Protein AF-A0A8H8DG03-F1 (afdb_monomer)

Mean predicted aligned error: 20.1 Å

Radius of gyration: 34.11 Å; Cα contacts (8 Å, |Δi|>4): 113; chains: 1; bounding box: 78×82×92 Å

Secondary structure (DSSP, 8-state):
------------PPP---PPPP----------PPPPPP----------------------------------GGG--PPPEEEEEETTEEEEEEEETTEEEEEETTT--B-HHHHHHHTT--HHHHHHHIIIIITTSS--EE-SSSTTT-EE-

InterPro domains:
  IPR003163 Transcription regulator HTH, APSES-type DNA-binding domain [PS51299] (81-153)
  IPR018004 KilA/APSES-type HTH, DNA-binding [PF04383] (100-153)
  IPR018004 KilA/APSES-type HTH, DNA-binding [SM01252] (98-153)
  IPR036887 HTH APSES-type DNA-binding domain superfamily [G3DSA:3.10.260.10] (73-153)
  IPR036887 HTH APSES-type DNA-binding domain superfamily [SSF54616] (81-153)
  IPR051642 Regulatory protein SWI6-like [PTHR43828] (50-153)

Foldseek 3Di:
DDDDDDDDDDDDDDDDDDDDDDDDDDDDDDDDDDDDDDDDDDDDDDDDDDDDDDDDDDDDDDDDPPPPPPDPCVVVPPFDWDWDAFPNWIWIWTADPNFIWIATPPPRDTFVLSVCVNVVNDPVRSVVCCVPPPVVDDWDAADDGDPSPGHID

Sequence (153 aa):
MPPTGKQRRVSLDPLPEGPVPLAEFPGATAEHAQSPSLAQSPSLAPSPSLAHGTHSASPAPLDVAAASPVLPADLLDVPDIYSATYSGVVVYEMITRGVAVMRRRADGYLNATQILKDAGVEKGKRTKILEKEIHVGRHEKIQGGYGKYQGTW

Structure (mmCIF, N/CA/C/O backbone):
data_AF-A0A8H8DG03-F1
#
_entry.id   AF-A0A8H8DG03-F1
#
loop_
_atom_site.group_PDB
_atom_site.id
_atom_site.type_symbol
_atom_site.label_atom_id
_atom_site.label_alt_id
_atom_site.label_comp_id
_atom_site.label_asym_id
_atom_site.label_entity_id
_atom_site.label_seq_id
_atom_site.pdbx_PDB_ins_code
_atom_site.Cartn_x
_atom_site.Cartn_y
_atom_site.Cartn_z
_atom_site.occupancy
_atom_site.B_iso_or_equiv
_atom_site.auth_seq_id
_atom_site.auth_comp_id
_atom_site.auth_asym_id
_atom_site.auth_atom_id
_atom_site.pdbx_PDB_model_num
ATOM 1 N N . MET A 1 1 ? 38.545 40.495 45.902 1.00 37.22 1 MET A N 1
ATOM 2 C CA . MET A 1 1 ? 38.648 39.031 45.709 1.00 37.22 1 MET A CA 1
ATO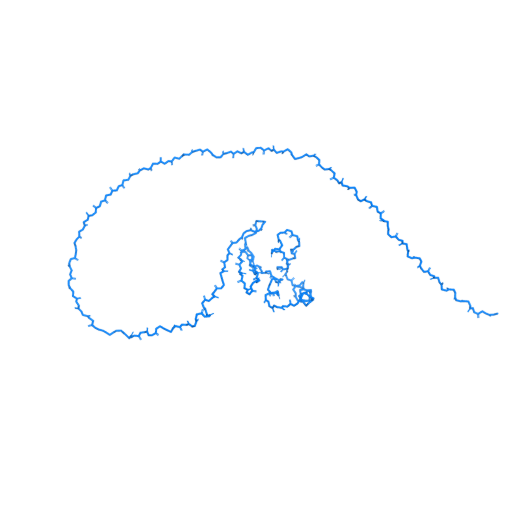M 3 C C . MET A 1 1 ? 37.317 38.516 45.144 1.00 37.22 1 MET A C 1
ATOM 5 O O . MET A 1 1 ? 36.311 39.130 45.477 1.00 37.22 1 MET A O 1
ATOM 9 N N . PRO A 1 2 ? 37.325 37.529 44.223 1.00 54.03 2 PRO A N 1
ATOM 10 C CA . PRO A 1 2 ? 36.400 37.395 43.069 1.00 54.03 2 PRO A CA 1
ATOM 11 C C . PRO A 1 2 ? 35.490 36.131 43.169 1.00 54.03 2 PRO A C 1
ATOM 13 O O . PRO A 1 2 ? 35.468 35.562 44.259 1.00 54.03 2 PRO A O 1
ATOM 16 N N . PRO A 1 3 ? 34.812 35.605 42.106 1.00 58.84 3 PRO A N 1
ATOM 17 C CA . PRO A 1 3 ? 34.518 36.113 40.740 1.00 58.84 3 PRO A CA 1
ATOM 18 C C . PRO A 1 3 ? 32.995 36.142 40.404 1.00 58.84 3 PRO A C 1
ATOM 20 O O . PRO A 1 3 ? 32.206 35.381 40.944 1.00 58.84 3 PRO A O 1
ATOM 23 N N . THR A 1 4 ? 32.445 37.087 39.631 1.00 57.91 4 THR A N 1
ATOM 24 C CA . THR A 1 4 ? 32.444 37.235 38.152 1.00 57.91 4 THR A CA 1
ATOM 25 C C . THR A 1 4 ? 31.995 35.995 37.356 1.00 57.91 4 THR A C 1
ATOM 27 O O . THR A 1 4 ? 32.808 35.155 36.994 1.00 57.91 4 THR A O 1
ATOM 30 N N . GLY A 1 5 ? 30.710 35.945 36.981 1.00 49.88 5 GLY A N 1
ATOM 31 C CA . GLY A 1 5 ? 30.162 35.017 35.984 1.00 49.88 5 GLY A CA 1
ATOM 32 C C . GLY A 1 5 ? 29.298 35.761 34.964 1.00 49.88 5 GLY A C 1
ATOM 33 O O . GLY A 1 5 ? 28.113 35.983 35.187 1.00 49.88 5 GLY A O 1
ATOM 34 N N . LYS A 1 6 ? 29.904 36.189 33.851 1.00 50.12 6 LYS A N 1
ATOM 35 C CA . LYS A 1 6 ? 29.205 36.765 32.691 1.00 50.12 6 LYS A CA 1
ATOM 36 C C . LYS A 1 6 ? 28.546 35.629 31.900 1.00 50.12 6 LYS A C 1
ATOM 38 O O . LYS A 1 6 ? 29.259 34.831 31.296 1.00 50.12 6 LYS A O 1
ATOM 43 N N . GLN A 1 7 ? 27.214 35.570 31.853 1.00 50.19 7 GLN A N 1
ATOM 44 C CA . GLN A 1 7 ? 26.516 34.727 30.877 1.00 50.19 7 GLN A CA 1
ATOM 45 C C . GLN A 1 7 ? 26.616 35.377 29.491 1.00 50.19 7 GLN A C 1
ATOM 47 O O . GLN A 1 7 ? 26.123 36.482 29.264 1.00 50.19 7 GLN A O 1
ATOM 52 N N . ARG A 1 8 ? 27.300 34.698 28.566 1.00 51.88 8 ARG A N 1
ATOM 53 C CA . ARG A 1 8 ? 27.313 35.037 27.141 1.00 51.88 8 ARG A CA 1
ATOM 54 C C . ARG A 1 8 ? 26.002 34.556 26.519 1.00 51.88 8 ARG A C 1
ATOM 56 O O . ARG A 1 8 ? 25.761 33.356 26.436 1.00 51.88 8 ARG A O 1
ATOM 63 N N . ARG A 1 9 ? 25.173 35.499 26.075 1.00 55.00 9 ARG A N 1
ATOM 64 C CA . ARG A 1 9 ? 24.034 35.247 25.186 1.00 55.00 9 ARG A CA 1
ATOM 65 C C . ARG A 1 9 ? 24.595 34.780 23.840 1.00 55.00 9 ARG A C 1
ATOM 67 O O . ARG A 1 9 ? 25.334 35.523 23.200 1.00 55.00 9 ARG A O 1
ATOM 74 N N . VAL A 1 10 ? 24.301 33.543 23.454 1.00 52.34 10 VAL A N 1
ATOM 75 C CA . VAL A 1 10 ? 24.615 33.022 22.119 1.00 52.34 10 VAL A CA 1
ATOM 76 C C . VAL A 1 10 ? 23.668 33.721 21.143 1.00 52.34 10 VAL A C 1
ATOM 78 O O . VAL A 1 10 ? 22.452 33.560 21.247 1.00 52.34 10 VAL A O 1
ATOM 81 N N . SER A 1 11 ? 24.214 34.567 20.267 1.00 52.34 11 SER A N 1
ATOM 82 C CA . SER A 1 11 ? 23.486 35.108 19.116 1.00 52.34 11 SER A CA 1
ATOM 83 C C . SER A 1 11 ? 23.074 33.946 18.220 1.00 52.34 11 SER A C 1
ATOM 85 O O . SER A 1 11 ? 23.925 33.176 17.786 1.00 52.34 11 SER A O 1
ATOM 87 N N . LEU A 1 12 ? 21.774 33.816 17.970 1.00 57.66 12 LEU A N 1
ATOM 88 C CA . LEU A 1 12 ? 21.258 33.066 16.834 1.00 57.66 12 LEU A CA 1
ATOM 89 C C . LEU A 1 12 ? 21.449 33.940 15.594 1.00 57.66 12 LEU A C 1
ATOM 91 O O . LEU A 1 12 ? 20.798 34.978 15.474 1.00 57.66 12 LEU A O 1
ATOM 95 N N . ASP A 1 13 ? 22.350 33.536 14.705 1.00 62.50 13 ASP A N 1
ATOM 96 C CA . ASP A 1 13 ? 22.438 34.095 13.359 1.00 62.50 13 ASP A CA 1
ATOM 97 C C . ASP A 1 13 ? 21.166 33.735 12.560 1.00 62.50 13 ASP A C 1
ATOM 99 O O . ASP A 1 13 ? 20.747 32.571 12.567 1.00 62.50 13 ASP A O 1
ATOM 103 N N . PRO A 1 14 ? 20.515 34.700 11.885 1.00 60.09 14 PRO A N 1
ATOM 104 C CA . PRO A 1 14 ? 19.366 34.428 11.028 1.00 60.09 14 PRO A CA 1
ATOM 105 C C . PRO A 1 14 ? 19.791 33.764 9.705 1.00 60.09 14 PRO A C 1
ATOM 107 O O . PRO A 1 14 ? 20.777 34.152 9.081 1.00 60.09 14 PRO A O 1
ATOM 110 N N . LEU A 1 15 ? 19.014 32.762 9.275 1.00 66.00 15 LEU A N 1
ATOM 111 C CA . LEU A 1 15 ? 19.116 32.104 7.965 1.00 66.00 15 LEU A CA 1
ATOM 112 C C . LEU A 1 15 ? 19.007 33.129 6.816 1.00 66.00 15 LEU A C 1
ATOM 114 O O . LEU A 1 15 ? 18.153 34.013 6.891 1.00 66.00 15 LEU A O 1
ATOM 118 N N . PRO A 1 16 ? 19.795 33.002 5.731 1.00 64.50 16 PRO A N 1
ATOM 119 C CA . PRO A 1 16 ? 19.640 33.870 4.573 1.00 64.50 16 PRO A CA 1
ATOM 120 C C . PRO A 1 16 ? 18.392 33.484 3.766 1.00 64.50 16 PRO A C 1
ATOM 122 O O . PRO A 1 16 ? 18.332 32.414 3.161 1.00 64.50 16 PRO A O 1
ATOM 125 N N . GLU A 1 17 ? 17.410 34.387 3.724 1.00 59.25 17 GLU A N 1
ATOM 126 C CA . GLU A 1 17 ? 16.396 34.417 2.671 1.00 59.25 17 GLU A CA 1
ATOM 127 C C . GLU A 1 17 ? 17.040 34.946 1.386 1.00 59.25 17 GLU A C 1
ATOM 129 O O . GLU A 1 17 ? 17.379 36.124 1.271 1.00 59.25 17 GLU A O 1
ATOM 134 N N . GLY A 1 18 ? 17.230 34.056 0.417 1.00 64.25 18 GLY A N 1
ATOM 135 C CA . GLY A 1 18 ? 17.610 34.401 -0.945 1.00 64.25 18 GLY A CA 1
ATOM 136 C C . GLY A 1 18 ? 16.734 33.624 -1.930 1.00 64.25 18 GLY A C 1
ATOM 137 O O . GLY A 1 18 ? 16.491 32.435 -1.704 1.00 64.25 18 GLY A O 1
ATOM 138 N N . PRO A 1 19 ? 16.232 34.254 -3.006 1.00 63.59 19 PRO A N 1
ATOM 139 C CA . PRO A 1 19 ? 15.434 33.565 -4.009 1.00 63.59 19 PRO A CA 1
ATOM 140 C C . PRO A 1 19 ? 16.313 32.587 -4.798 1.00 63.59 19 PRO A C 1
ATOM 142 O O . PRO A 1 19 ? 17.351 32.957 -5.347 1.00 63.59 19 PRO A O 1
ATOM 145 N N . VAL A 1 20 ? 15.887 31.326 -4.854 1.00 62.00 20 VAL A N 1
ATOM 146 C CA . VAL A 1 20 ? 16.487 30.301 -5.716 1.00 62.00 20 VAL A CA 1
ATOM 147 C C . VAL A 1 20 ? 16.220 30.642 -7.191 1.00 62.00 20 VAL A C 1
ATOM 149 O O . VAL A 1 20 ? 15.065 30.887 -7.548 1.00 62.00 20 VAL A O 1
ATOM 152 N N . PRO A 1 21 ? 17.237 30.680 -8.071 1.00 55.34 21 PRO A N 1
ATOM 153 C CA . PRO A 1 21 ? 17.012 30.920 -9.490 1.00 55.34 21 PRO A CA 1
ATOM 154 C C . PRO A 1 21 ? 16.328 29.709 -10.143 1.00 55.34 21 PRO A C 1
ATOM 156 O O . PRO A 1 21 ? 16.760 28.566 -9.987 1.00 55.34 21 PRO A O 1
ATOM 159 N N . LEU A 1 22 ? 15.251 29.985 -10.883 1.00 52.62 22 LEU A N 1
ATOM 160 C CA . LEU A 1 22 ? 14.585 29.057 -11.796 1.0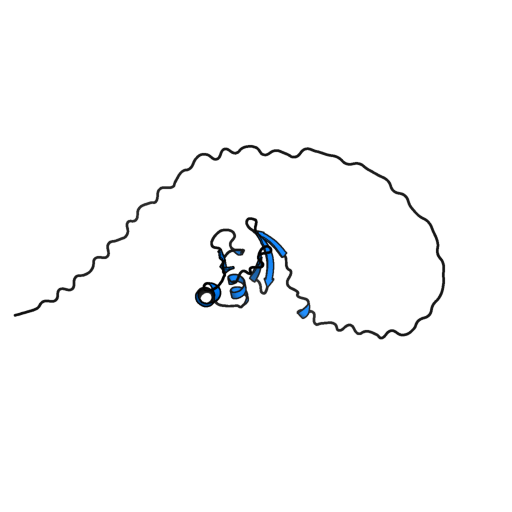0 52.62 22 LEU A CA 1
ATOM 161 C C . LEU A 1 22 ? 15.566 28.644 -12.900 1.00 52.62 22 LEU A C 1
ATOM 163 O O . LEU A 1 22 ? 16.032 29.481 -13.669 1.00 52.62 22 LEU A O 1
ATOM 167 N N . ALA A 1 23 ? 15.874 27.351 -12.976 1.00 48.56 23 ALA A N 1
ATOM 168 C CA . ALA A 1 23 ? 16.598 26.779 -14.100 1.00 48.56 23 ALA A CA 1
ATOM 169 C C . ALA A 1 23 ? 15.673 26.727 -15.330 1.00 48.56 23 ALA A C 1
ATOM 171 O O . ALA A 1 23 ? 14.745 25.920 -15.381 1.00 48.56 23 ALA A O 1
ATOM 172 N N . GLU A 1 24 ? 15.927 27.588 -16.315 1.00 41.94 24 GLU A N 1
ATOM 173 C CA . GLU A 1 24 ? 15.398 27.452 -17.673 1.00 41.94 24 GLU A CA 1
ATOM 174 C C . GLU A 1 24 ? 16.177 26.363 -18.424 1.00 41.94 24 GLU A C 1
ATOM 176 O O . GLU A 1 24 ? 17.393 26.451 -18.594 1.00 41.94 24 GLU A O 1
ATOM 181 N N . PHE A 1 25 ? 15.462 25.349 -18.912 1.00 53.75 25 PHE A N 1
ATOM 182 C CA . PHE A 1 25 ? 15.942 24.417 -19.931 1.00 53.75 25 PHE A CA 1
ATOM 183 C C . PHE A 1 25 ? 15.101 24.607 -21.200 1.00 53.75 25 PHE A C 1
ATOM 185 O O . PHE A 1 25 ? 13.920 24.251 -21.187 1.00 53.75 25 PHE A O 1
ATOM 192 N N . PRO A 1 26 ? 15.663 25.109 -22.313 1.00 46.28 26 PRO A N 1
ATOM 193 C CA . PRO A 1 26 ? 15.020 25.016 -23.613 1.00 46.28 26 PRO A CA 1
ATOM 194 C C . PRO A 1 26 ? 15.661 23.889 -24.434 1.00 46.28 26 PRO A C 1
ATOM 196 O O . PRO A 1 26 ? 16.864 23.900 -24.683 1.00 46.28 26 PRO A O 1
ATOM 199 N N . GLY A 1 27 ? 14.852 22.929 -24.892 1.00 39.25 27 GLY A N 1
ATOM 200 C CA . GLY A 1 27 ? 15.276 22.013 -25.957 1.00 39.25 27 GLY A CA 1
ATOM 201 C C . GLY A 1 27 ? 14.707 20.600 -25.889 1.00 39.25 27 GLY A C 1
ATOM 202 O O . GLY A 1 27 ? 15.472 19.647 -25.814 1.00 39.25 27 GLY A O 1
ATOM 203 N N . ALA A 1 28 ? 13.384 20.446 -25.956 1.00 40.50 28 ALA A N 1
ATOM 204 C CA . ALA A 1 28 ? 12.773 19.177 -26.349 1.00 40.50 28 ALA A CA 1
ATOM 205 C C . ALA A 1 28 ? 12.234 19.325 -27.778 1.00 40.50 28 ALA A C 1
ATOM 207 O O . ALA A 1 28 ? 11.140 19.839 -28.001 1.00 40.50 28 ALA A O 1
ATOM 208 N N . THR A 1 29 ? 13.041 18.914 -28.753 1.00 41.78 29 THR A N 1
ATOM 209 C CA . THR A 1 29 ? 12.600 18.639 -30.121 1.00 41.78 29 THR A CA 1
ATOM 210 C C . THR A 1 29 ? 11.680 17.422 -30.100 1.00 41.78 29 THR A C 1
ATOM 212 O O . THR A 1 29 ? 12.110 16.315 -29.785 1.00 41.78 29 THR A O 1
ATOM 215 N N . ALA A 1 30 ? 10.402 17.638 -30.405 1.00 47.34 30 ALA A N 1
ATOM 216 C CA . ALA A 1 30 ? 9.438 16.578 -30.656 1.00 47.34 30 ALA A CA 1
ATOM 217 C C . ALA A 1 30 ? 9.703 15.984 -32.047 1.00 47.34 30 ALA A C 1
ATOM 219 O O . ALA A 1 30 ? 9.553 16.681 -33.050 1.00 47.34 30 ALA A O 1
ATOM 220 N N . GLU A 1 31 ? 10.093 14.710 -32.105 1.00 42.81 31 GLU A N 1
ATOM 221 C CA . GLU A 1 31 ? 10.238 13.961 -33.353 1.00 42.81 31 GLU A CA 1
ATOM 222 C C . GLU A 1 31 ? 9.233 12.798 -33.414 1.00 42.81 31 GLU A C 1
ATOM 224 O O . GLU A 1 31 ? 9.116 12.003 -32.485 1.00 42.81 31 GLU A O 1
ATOM 229 N N . HIS A 1 32 ? 8.519 12.757 -34.542 1.00 45.81 32 HIS A N 1
ATOM 230 C CA . HIS A 1 32 ? 7.854 11.627 -35.199 1.00 45.81 32 HIS A CA 1
ATOM 231 C C . HIS A 1 32 ? 6.909 10.703 -34.409 1.00 45.81 32 HIS A C 1
ATOM 233 O O . HIS A 1 32 ? 7.278 9.640 -33.914 1.00 45.81 32 HIS A O 1
ATOM 239 N N . ALA A 1 33 ? 5.613 11.018 -34.500 1.00 41.91 33 ALA A N 1
ATOM 240 C CA . ALA A 1 33 ? 4.544 10.024 -34.458 1.00 41.91 33 ALA A CA 1
ATOM 241 C C . ALA A 1 33 ? 4.385 9.374 -35.850 1.00 41.91 33 ALA A C 1
ATOM 243 O O . ALA A 1 33 ? 4.083 10.062 -36.825 1.00 41.91 33 ALA A O 1
ATOM 244 N N . GLN A 1 34 ? 4.575 8.055 -35.944 1.00 44.47 34 GLN A N 1
ATOM 245 C CA . GLN A 1 34 ? 4.214 7.249 -37.116 1.00 44.47 34 GLN A CA 1
ATOM 246 C C . GLN A 1 34 ? 2.855 6.570 -36.894 1.00 44.47 34 GLN A C 1
ATOM 248 O O . GLN A 1 34 ? 2.649 5.849 -35.919 1.00 44.47 34 GLN A O 1
ATOM 253 N N . SER A 1 35 ? 1.936 6.812 -37.828 1.00 50.03 35 SER A N 1
ATOM 254 C CA . SER A 1 35 ? 0.613 6.189 -37.942 1.00 50.03 35 SER A CA 1
ATOM 255 C C . SER A 1 35 ? 0.699 4.712 -38.358 1.00 50.03 35 SER A C 1
ATOM 257 O O . SER A 1 35 ? 1.474 4.400 -39.263 1.00 50.03 35 SER A O 1
ATOM 259 N N . PRO A 1 36 ? -0.148 3.805 -37.834 1.00 55.53 36 PRO A N 1
ATOM 260 C CA . PRO A 1 36 ? -0.376 2.510 -38.468 1.00 55.53 36 PRO A CA 1
ATOM 261 C C . PRO A 1 36 ? -1.471 2.589 -39.549 1.00 55.53 36 PRO A C 1
ATOM 263 O O . PRO A 1 36 ? -2.552 3.140 -39.344 1.00 55.53 36 PRO A O 1
ATOM 266 N N . SER A 1 37 ? -1.134 2.040 -40.719 1.00 52.06 37 SER A N 1
ATOM 267 C CA . SER A 1 37 ? -1.914 1.991 -41.961 1.00 52.06 37 SER A CA 1
ATOM 268 C C . SER A 1 37 ? -3.026 0.925 -41.952 1.00 52.06 37 SER A C 1
ATOM 270 O O . SER A 1 37 ? -2.998 -0.036 -41.189 1.00 52.06 37 SER A O 1
ATOM 272 N N . LEU A 1 38 ? -3.989 1.141 -42.852 1.00 47.25 38 LEU A N 1
ATOM 273 C CA . LEU A 1 38 ? -5.279 0.486 -43.074 1.00 47.25 38 LEU A CA 1
ATOM 274 C C . LEU A 1 38 ? -5.285 -1.023 -43.409 1.00 47.25 38 LEU A C 1
ATOM 276 O O . LEU A 1 38 ? -4.433 -1.508 -44.144 1.00 47.25 38 LEU A O 1
ATOM 280 N N . ALA A 1 39 ? -6.437 -1.615 -43.049 1.00 48.59 39 ALA A N 1
ATOM 281 C CA . ALA A 1 39 ? -7.257 -2.599 -43.779 1.00 48.59 39 ALA A CA 1
ATOM 282 C C . ALA A 1 39 ? -6.766 -4.051 -43.919 1.00 48.59 39 ALA A C 1
ATOM 284 O O . ALA A 1 39 ? -5.699 -4.294 -44.462 1.00 48.59 39 ALA A O 1
ATOM 285 N N . GLN A 1 40 ? -7.641 -5.016 -43.575 1.00 45.50 40 GLN A N 1
ATOM 286 C CA . GLN A 1 40 ? -8.371 -5.832 -44.569 1.00 45.50 40 GLN A CA 1
ATOM 287 C C . GLN A 1 40 ? -9.423 -6.756 -43.903 1.00 45.50 40 GLN A C 1
ATOM 289 O O . GLN A 1 40 ? -9.097 -7.535 -43.012 1.00 45.50 40 GLN A O 1
ATOM 294 N N . SER A 1 41 ? -10.676 -6.690 -44.372 1.00 49.91 41 SER A N 1
ATOM 295 C CA . SER A 1 41 ? -11.734 -7.708 -44.182 1.00 49.91 41 SER A CA 1
ATOM 296 C C . SER A 1 41 ? -11.831 -8.587 -45.439 1.00 49.91 41 SER A C 1
ATOM 298 O O . SER A 1 41 ? -11.539 -8.088 -46.529 1.00 49.91 41 SER A O 1
ATOM 300 N N . PRO A 1 42 ? -12.243 -9.866 -45.331 1.00 57.16 42 PRO A N 1
ATOM 301 C CA . PRO A 1 42 ? -13.497 -10.334 -45.980 1.00 57.16 42 PRO A CA 1
ATOM 302 C C . PRO A 1 42 ? -14.232 -11.430 -45.145 1.00 57.16 42 PRO A C 1
ATOM 304 O O . PRO A 1 42 ? -13.591 -12.206 -44.454 1.00 57.16 42 PRO A O 1
ATOM 307 N N . SER A 1 43 ? -15.563 -11.436 -44.957 1.00 49.44 43 SER A N 1
ATOM 308 C CA . SER A 1 43 ? -16.715 -11.756 -45.841 1.00 49.44 43 SER A CA 1
ATOM 309 C C . SER A 1 43 ? -17.119 -13.255 -45.949 1.00 49.44 43 SER A C 1
ATOM 311 O O . SER A 1 43 ? -16.422 -14.035 -46.583 1.00 49.44 43 SER A O 1
ATOM 313 N N . LEU A 1 44 ? -18.310 -13.560 -45.387 1.00 45.31 44 LEU A N 1
ATOM 314 C CA . LEU A 1 44 ? -19.382 -14.523 -45.765 1.00 45.31 44 LEU A CA 1
ATOM 315 C C . LEU A 1 44 ? -19.160 -16.056 -45.879 1.00 45.31 44 LEU A C 1
ATOM 317 O O . LEU A 1 44 ? -18.482 -16.523 -46.784 1.00 45.31 44 LEU A O 1
ATOM 321 N N . ALA A 1 45 ? -19.956 -16.830 -45.109 1.00 55.03 45 ALA A N 1
ATOM 322 C CA . ALA A 1 45 ? -21.039 -17.714 -45.614 1.00 55.03 45 ALA A CA 1
ATOM 323 C C . ALA A 1 45 ? -21.843 -18.407 -44.467 1.00 55.03 45 ALA A C 1
ATOM 325 O O . ALA A 1 45 ? -21.242 -18.781 -43.460 1.00 55.03 45 ALA A O 1
ATOM 326 N N . PRO A 1 46 ? -23.172 -18.630 -44.607 1.00 62.12 46 PRO A N 1
ATOM 327 C CA . PRO A 1 46 ? -23.988 -19.475 -43.719 1.00 62.12 46 PRO A CA 1
ATOM 328 C C . PRO A 1 46 ? -24.431 -20.800 -44.386 1.00 62.12 46 PRO A C 1
ATOM 330 O O . PRO A 1 46 ? -24.510 -20.876 -45.612 1.00 62.12 46 PRO A O 1
ATOM 333 N N . SER A 1 47 ? -24.805 -21.825 -43.602 1.00 51.69 47 SER A N 1
ATOM 334 C CA . SER A 1 47 ? -25.685 -22.935 -44.043 1.00 51.69 47 SER A CA 1
ATOM 335 C C . SER A 1 47 ? -26.345 -23.695 -42.863 1.00 51.69 47 SER A C 1
ATOM 337 O O . SER A 1 47 ? -25.708 -23.802 -41.814 1.00 51.69 47 SER A O 1
ATOM 339 N N . PRO A 1 48 ? -27.588 -24.226 -43.007 1.00 58.66 48 PRO A N 1
ATOM 340 C CA . PRO A 1 48 ? -28.374 -24.838 -41.922 1.00 58.66 48 PRO A CA 1
ATOM 341 C C . PRO A 1 48 ? -28.727 -26.349 -42.076 1.00 58.66 48 PRO A C 1
ATOM 343 O O . PRO A 1 48 ? -28.801 -26.866 -43.183 1.00 58.66 48 PRO A O 1
ATOM 346 N N . SER A 1 49 ? -29.079 -26.963 -40.928 1.00 44.00 49 SER A N 1
ATOM 347 C CA 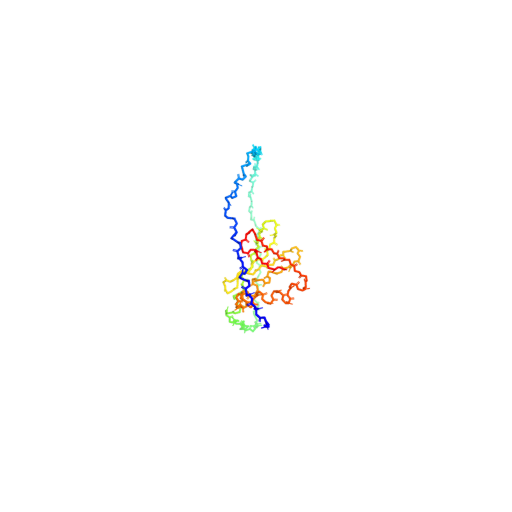. SER A 1 49 ? -30.125 -27.987 -40.630 1.00 44.00 49 SER A CA 1
ATOM 348 C C . SER A 1 49 ? -30.104 -29.436 -41.180 1.00 44.00 49 SER A C 1
ATOM 350 O O . SER A 1 49 ? -30.096 -29.635 -42.387 1.00 44.00 49 SER A O 1
ATOM 352 N N . LEU A 1 50 ? -30.253 -30.419 -40.259 1.00 42.06 50 LEU A N 1
ATOM 353 C CA . LEU A 1 50 ? -31.089 -31.666 -40.219 1.00 42.06 50 LEU A CA 1
ATOM 354 C C . LEU A 1 50 ? -30.423 -32.671 -39.227 1.00 42.06 50 LEU A C 1
ATOM 356 O O . LEU A 1 50 ? -29.205 -32.687 -39.152 1.00 42.06 50 LEU A O 1
ATOM 360 N N . ALA A 1 51 ? -31.046 -33.567 -38.447 1.00 43.22 51 ALA A N 1
ATOM 361 C CA . ALA A 1 51 ? -32.402 -34.101 -38.340 1.00 43.22 51 ALA A CA 1
ATOM 362 C C . ALA A 1 51 ? -32.593 -34.867 -36.997 1.00 43.22 51 ALA A C 1
ATOM 364 O O . ALA A 1 51 ? -31.629 -35.331 -36.398 1.00 43.22 51 ALA A O 1
ATOM 365 N N . HIS A 1 52 ? -33.866 -35.009 -36.600 1.00 47.47 52 HIS A N 1
ATOM 366 C CA . HIS A 1 52 ? -34.552 -36.106 -35.887 1.00 47.47 52 HIS A CA 1
ATOM 367 C C . HIS A 1 52 ? -33.783 -37.118 -35.011 1.00 47.47 52 HIS A C 1
ATOM 369 O O . HIS A 1 52 ? -32.984 -37.916 -35.492 1.00 47.47 52 HIS A O 1
ATOM 375 N N . GLY A 1 53 ? -34.247 -37.245 -33.761 1.00 43.03 53 GLY A N 1
ATOM 376 C CA . GLY A 1 53 ? -34.025 -38.412 -32.905 1.00 43.03 53 GLY A CA 1
ATOM 377 C C . GLY A 1 53 ? -35.091 -38.527 -31.810 1.00 43.03 53 GLY A C 1
ATOM 378 O O . GLY A 1 53 ? -34.956 -37.940 -30.745 1.00 43.03 53 GLY A O 1
ATOM 379 N N . THR A 1 54 ? -36.156 -39.279 -32.088 1.00 49.91 54 THR A N 1
ATOM 380 C CA . THR A 1 54 ? -37.150 -39.756 -31.113 1.00 49.91 54 THR A CA 1
ATOM 381 C C . THR A 1 54 ? -36.542 -40.861 -30.250 1.00 49.91 54 THR A C 1
ATOM 383 O O . THR A 1 54 ? -36.037 -41.837 -30.801 1.00 49.91 54 THR A O 1
ATOM 386 N N . HIS A 1 55 ? -36.670 -40.779 -28.924 1.00 53.09 55 HIS A N 1
ATOM 387 C CA . HIS A 1 55 ? -36.958 -41.950 -28.087 1.00 53.09 55 HIS A CA 1
ATOM 388 C C . HIS A 1 55 ? -37.500 -41.548 -26.712 1.00 53.09 55 HIS A C 1
ATOM 390 O O . HIS A 1 55 ? -36.983 -40.685 -26.011 1.00 53.09 55 HIS A O 1
ATOM 396 N N . SER A 1 56 ? -38.603 -42.213 -26.394 1.00 48.66 56 SER A N 1
ATOM 397 C CA . SER A 1 56 ? -39.350 -42.231 -25.146 1.00 48.66 56 SER A CA 1
ATOM 398 C C . SER A 1 56 ? -38.612 -43.054 -24.088 1.00 48.66 56 SER A C 1
ATOM 400 O O . SER A 1 56 ? -38.111 -44.121 -24.435 1.00 48.66 56 SER A O 1
ATOM 402 N N . ALA A 1 57 ? -38.590 -42.597 -22.829 1.00 42.06 57 ALA A N 1
ATOM 403 C CA . ALA A 1 57 ? -38.855 -43.417 -21.634 1.00 42.06 57 ALA A CA 1
ATOM 404 C C . ALA A 1 57 ? -38.574 -42.634 -20.332 1.00 42.06 57 ALA A C 1
ATOM 406 O O . ALA A 1 57 ? -37.440 -42.282 -20.023 1.00 42.06 57 ALA A O 1
ATOM 407 N N . SER A 1 58 ? -39.636 -42.411 -19.555 1.00 51.16 58 SER A N 1
ATOM 408 C CA . SER A 1 58 ? -39.618 -42.219 -18.091 1.00 51.16 58 SER A CA 1
ATOM 409 C C . SER A 1 58 ? -39.163 -43.534 -17.412 1.00 51.16 58 SER A C 1
ATOM 411 O O . SER A 1 58 ? -39.358 -44.576 -18.047 1.00 51.16 58 SER A O 1
ATOM 413 N N . PRO A 1 59 ? -38.615 -43.569 -16.172 1.00 50.12 59 PRO A N 1
ATOM 414 C CA . PRO A 1 59 ? -39.260 -43.013 -14.973 1.00 50.12 59 PRO A CA 1
ATOM 415 C C . PRO A 1 59 ? -38.327 -42.345 -13.931 1.00 50.12 59 PRO A C 1
ATOM 417 O O . PRO A 1 59 ? -37.140 -42.636 -13.825 1.00 50.12 59 PRO A O 1
ATOM 420 N N . ALA A 1 60 ? -38.910 -41.464 -13.112 1.00 51.50 60 ALA A N 1
ATOM 421 C CA . ALA A 1 60 ? -38.396 -41.068 -11.790 1.00 51.50 60 ALA A CA 1
ATOM 422 C C . ALA A 1 60 ? -38.479 -42.286 -10.821 1.00 51.50 60 ALA A C 1
ATOM 424 O O . ALA A 1 60 ? -39.260 -43.191 -11.131 1.00 51.50 60 ALA A O 1
ATOM 425 N N . PRO A 1 61 ? -37.799 -42.352 -9.647 1.00 54.91 61 PRO A N 1
ATOM 426 C CA . PRO A 1 61 ? -37.856 -41.296 -8.625 1.00 54.91 61 PRO A CA 1
ATOM 427 C C . PRO A 1 61 ? -36.613 -41.151 -7.705 1.00 54.91 61 PRO A C 1
ATOM 429 O O . PRO A 1 61 ? -35.666 -41.925 -7.766 1.00 54.91 61 PRO A O 1
ATOM 432 N N . LEU A 1 62 ? -36.729 -40.197 -6.770 1.00 46.75 62 LEU A N 1
ATOM 433 C CA . LEU A 1 62 ? -35.939 -40.017 -5.540 1.00 46.75 62 LEU A CA 1
ATOM 434 C C . LEU A 1 62 ? -34.584 -39.321 -5.716 1.00 46.75 62 LEU A C 1
ATOM 436 O O . LEU A 1 62 ? -33.546 -39.969 -5.746 1.00 46.75 62 LEU A O 1
ATOM 440 N N . ASP A 1 63 ? -34.586 -37.989 -5.686 1.00 45.75 63 ASP A N 1
ATOM 441 C CA . ASP A 1 63 ? -33.447 -37.304 -5.083 1.00 45.75 63 ASP A CA 1
ATOM 442 C C . ASP A 1 63 ? -33.940 -36.268 -4.078 1.00 45.75 63 ASP A C 1
ATOM 444 O O . ASP A 1 63 ? -34.922 -35.551 -4.289 1.00 45.75 63 ASP A O 1
ATOM 448 N N . VAL A 1 64 ? -33.294 -36.321 -2.925 1.00 50.56 64 VAL A N 1
ATOM 449 C CA . VAL A 1 64 ? -33.543 -35.544 -1.725 1.00 50.56 64 VAL A CA 1
ATOM 450 C C . VAL A 1 64 ? -33.611 -34.075 -2.111 1.00 50.56 64 VAL A C 1
ATOM 452 O O . VAL A 1 64 ? -32.743 -33.570 -2.820 1.00 50.56 64 VAL A O 1
ATOM 455 N N . ALA A 1 65 ? -34.638 -33.376 -1.622 1.00 50.09 65 ALA A N 1
ATOM 456 C CA . ALA A 1 65 ? -34.649 -31.924 -1.593 1.00 50.09 65 ALA A CA 1
ATOM 457 C C . ALA A 1 65 ? -33.418 -31.469 -0.800 1.00 50.09 65 ALA A C 1
ATOM 459 O O . ALA A 1 65 ? -33.451 -31.339 0.424 1.00 50.09 65 ALA 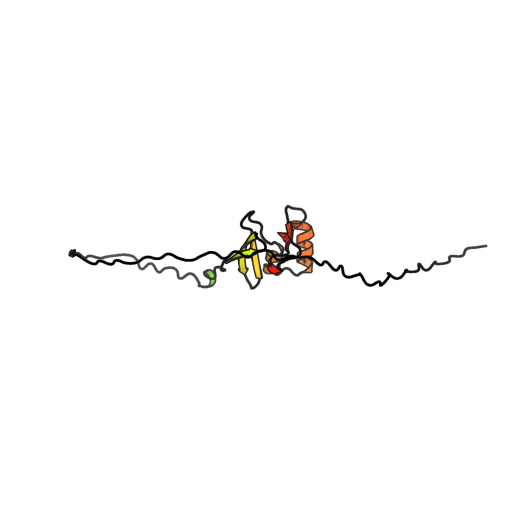A O 1
ATOM 460 N N . ALA A 1 66 ? -32.306 -31.289 -1.509 1.00 50.38 66 ALA A N 1
ATOM 461 C CA . ALA A 1 66 ? -31.135 -30.605 -1.033 1.00 50.38 66 ALA A CA 1
ATOM 462 C C . ALA A 1 66 ? -31.591 -29.169 -0.808 1.00 50.38 66 ALA A C 1
ATOM 464 O O . ALA A 1 66 ? -31.589 -28.341 -1.718 1.00 50.38 66 ALA A O 1
ATOM 465 N N . ALA A 1 67 ? -32.054 -28.894 0.409 1.00 55.16 67 ALA A N 1
ATOM 466 C CA . ALA A 1 67 ? -32.074 -27.551 0.933 1.00 55.16 67 ALA A CA 1
ATOM 467 C C . ALA A 1 67 ? -30.622 -27.074 0.865 1.00 55.16 67 ALA A C 1
ATOM 469 O O . ALA A 1 67 ? -29.815 -27.372 1.746 1.00 55.16 67 ALA A O 1
ATOM 470 N N . SER A 1 68 ? -30.259 -26.427 -0.245 1.00 57.69 68 SER A N 1
ATOM 471 C CA . SER A 1 68 ? -28.992 -25.731 -0.360 1.00 57.69 68 SER A CA 1
ATOM 472 C C . SER A 1 68 ? -28.940 -24.785 0.834 1.00 57.69 68 SER A C 1
ATOM 474 O O . SER A 1 68 ? -29.876 -23.996 1.001 1.00 57.69 68 SER A O 1
ATOM 476 N N . PRO A 1 69 ? -27.927 -24.878 1.709 1.00 61.06 69 PRO A N 1
ATOM 477 C CA . PRO A 1 69 ? -27.789 -23.913 2.777 1.00 61.06 69 PRO A CA 1
ATOM 478 C C . PRO A 1 69 ? -27.632 -22.554 2.100 1.00 61.06 69 PRO A C 1
ATOM 480 O O . PRO A 1 69 ? -26.630 -22.293 1.436 1.00 61.06 69 PRO A O 1
ATOM 483 N N . VAL A 1 70 ? -28.664 -21.718 2.206 1.00 59.94 70 VAL A N 1
ATOM 484 C CA . VAL A 1 70 ? -28.594 -20.300 1.862 1.00 59.94 70 VAL A CA 1
ATOM 485 C C . VAL A 1 70 ? -27.600 -19.703 2.843 1.00 59.94 70 VAL A C 1
ATOM 487 O O . VAL A 1 70 ? -27.934 -19.379 3.981 1.00 59.94 70 VAL A O 1
ATOM 490 N N . LEU A 1 71 ? -26.333 -19.686 2.431 1.00 62.78 71 LEU A N 1
ATOM 491 C CA . LEU A 1 71 ? -25.279 -19.021 3.170 1.00 62.78 71 LEU A CA 1
ATOM 492 C C . LEU A 1 71 ? -25.692 -17.549 3.316 1.00 62.78 71 LEU A C 1
ATOM 494 O O . LEU A 1 71 ? -26.217 -16.972 2.358 1.00 62.78 71 LEU A O 1
ATOM 498 N N . PRO A 1 72 ? -25.518 -16.948 4.503 1.00 61.53 72 PRO A N 1
ATOM 499 C CA . PRO A 1 72 ? -25.878 -15.555 4.719 1.00 61.53 72 PRO A CA 1
ATOM 500 C C . PRO A 1 72 ? -25.169 -14.684 3.676 1.00 61.53 72 PRO A C 1
ATOM 502 O O . PRO A 1 72 ? -23.965 -14.827 3.473 1.00 61.53 72 PRO A O 1
ATOM 505 N N . ALA A 1 73 ? -25.917 -13.798 3.013 1.00 58.84 73 ALA A N 1
ATOM 506 C CA . ALA A 1 73 ? -25.421 -12.941 1.930 1.00 58.84 73 ALA A CA 1
ATOM 507 C C . ALA A 1 73 ? -24.214 -12.072 2.340 1.00 58.84 73 ALA A C 1
ATOM 509 O O . ALA A 1 73 ? -23.420 -11.691 1.487 1.00 58.84 73 ALA A O 1
ATOM 510 N N . ASP A 1 74 ? -24.028 -11.838 3.642 1.00 55.72 74 ASP A N 1
ATOM 511 C CA . ASP A 1 74 ? -22.854 -11.178 4.227 1.00 55.72 74 ASP A CA 1
ATOM 512 C C . ASP A 1 74 ? -21.528 -11.929 3.992 1.00 55.72 74 ASP A C 1
ATOM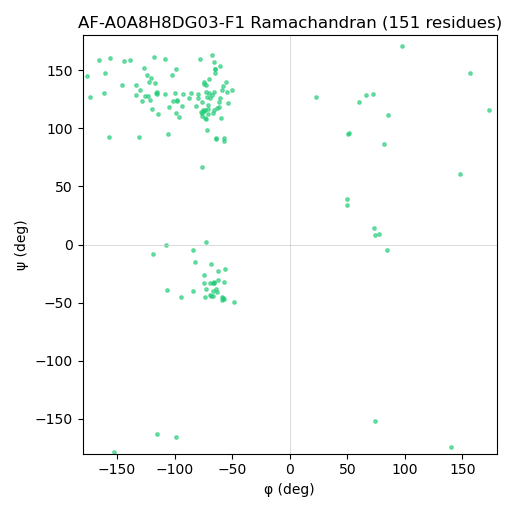 514 O O . ASP A 1 74 ? -20.465 -11.321 4.007 1.00 55.72 74 ASP A O 1
ATOM 518 N N . LEU A 1 75 ? -21.559 -13.244 3.740 1.00 57.78 75 LEU A N 1
ATOM 519 C CA . LEU A 1 75 ? -20.365 -14.019 3.371 1.00 57.78 75 LEU A CA 1
ATOM 520 C C . LEU A 1 75 ? -20.034 -13.958 1.871 1.00 57.78 75 LEU A C 1
ATOM 522 O O . LEU A 1 75 ? -19.022 -14.524 1.458 1.00 57.78 75 LEU A O 1
ATOM 526 N N . LEU A 1 76 ? -20.875 -13.313 1.056 1.00 57.47 76 LEU A N 1
ATOM 527 C CA . LEU A 1 76 ? -20.709 -13.233 -0.398 1.00 57.47 76 LEU A CA 1
ATOM 528 C C . LEU A 1 76 ? -20.265 -11.851 -0.891 1.00 57.47 76 LEU A C 1
ATOM 530 O O . LEU A 1 76 ? -20.039 -11.709 -2.092 1.00 57.47 76 LEU A O 1
ATOM 534 N N . ASP A 1 77 ? -20.071 -10.869 -0.002 1.00 66.88 77 ASP A N 1
ATOM 535 C CA . ASP A 1 77 ? -19.369 -9.626 -0.347 1.00 66.88 77 ASP A CA 1
ATOM 536 C C . ASP A 1 77 ? -17.863 -9.908 -0.412 1.00 66.88 77 ASP A C 1
ATOM 538 O O . ASP A 1 77 ? -17.065 -9.528 0.446 1.00 66.88 77 ASP A O 1
ATOM 542 N N . VAL A 1 78 ? -17.480 -10.709 -1.405 1.00 70.69 78 VAL A N 1
ATOM 543 C CA . VAL A 1 78 ? -16.081 -10.944 -1.726 1.00 70.69 78 VAL A CA 1
ATOM 544 C C . VAL A 1 78 ? -15.572 -9.638 -2.333 1.00 70.69 78 VAL A C 1
ATOM 546 O O . VAL A 1 78 ? -16.076 -9.240 -3.382 1.00 70.69 78 VAL A O 1
ATOM 549 N N . PRO A 1 79 ? -14.602 -8.950 -1.706 1.00 76.62 79 PRO A N 1
ATOM 550 C CA . PRO A 1 79 ? -14.122 -7.685 -2.229 1.00 76.62 79 PRO A CA 1
ATOM 551 C C . PRO A 1 79 ? -13.535 -7.893 -3.625 1.00 76.62 79 PRO A C 1
ATOM 553 O O . PRO A 1 79 ? -12.651 -8.734 -3.817 1.00 76.62 79 PRO A O 1
ATOM 556 N N . ASP A 1 80 ? -14.028 -7.118 -4.591 1.00 89.06 80 ASP A N 1
ATOM 557 C CA . ASP A 1 80 ? -13.551 -7.180 -5.966 1.00 89.06 80 ASP A CA 1
ATOM 558 C C . ASP A 1 80 ? -12.051 -6.876 -6.032 1.00 89.06 80 ASP A C 1
ATOM 560 O O . ASP A 1 80 ? -11.550 -5.898 -5.460 1.00 89.06 80 ASP A O 1
ATOM 564 N N . ILE A 1 81 ? -11.335 -7.723 -6.770 1.00 93.62 81 ILE A N 1
ATOM 565 C CA . ILE A 1 81 ? -9.910 -7.564 -7.039 1.00 93.62 81 ILE A CA 1
ATOM 566 C C . ILE A 1 81 ? -9.747 -7.075 -8.474 1.00 93.62 81 ILE A C 1
ATOM 568 O O . ILE A 1 81 ? -10.075 -7.768 -9.435 1.00 93.62 81 ILE A O 1
ATOM 572 N N . TYR A 1 82 ? -9.168 -5.893 -8.615 1.00 94.25 82 TYR A N 1
ATOM 573 C CA . TYR A 1 82 ? -8.901 -5.238 -9.885 1.00 94.25 82 TYR A CA 1
ATOM 574 C C . TYR A 1 82 ? -7.427 -5.383 -10.262 1.00 94.25 82 TYR A C 1
ATOM 576 O O . TYR A 1 82 ? -6.546 -5.359 -9.403 1.00 94.25 82 TYR A O 1
ATOM 584 N N . SER A 1 83 ? -7.125 -5.503 -11.555 1.00 95.25 83 SER A N 1
ATOM 585 C CA . SER A 1 83 ? -5.747 -5.415 -12.049 1.00 95.25 83 SER A CA 1
ATOM 586 C C . SER A 1 83 ? -5.483 -4.019 -12.604 1.00 95.25 83 SER A C 1
ATOM 588 O O . SER A 1 83 ? -6.259 -3.513 -13.411 1.00 95.25 83 SER A O 1
ATOM 590 N N . ALA A 1 84 ? -4.383 -3.400 -12.181 1.00 94.25 84 ALA A N 1
ATOM 591 C CA . ALA A 1 84 ? -3.965 -2.077 -12.629 1.00 94.25 84 ALA A CA 1
ATOM 592 C C . ALA A 1 84 ? -2.452 -2.036 -12.869 1.00 94.25 84 ALA A C 1
ATOM 594 O O . ALA A 1 84 ? -1.698 -2.853 -12.339 1.00 94.25 84 ALA A O 1
ATOM 595 N N . THR A 1 85 ? -1.997 -1.073 -13.670 1.00 94.94 85 THR A N 1
ATOM 596 C CA . THR A 1 85 ? -0.567 -0.826 -13.899 1.00 94.94 85 THR A CA 1
ATOM 597 C C . THR A 1 85 ? -0.221 0.598 -13.488 1.00 94.94 85 THR A C 1
ATOM 599 O O . THR A 1 85 ? -0.810 1.549 -13.995 1.00 94.94 85 THR A O 1
ATOM 602 N N . TYR A 1 86 ? 0.760 0.745 -12.597 1.00 91.62 86 TYR A N 1
ATOM 603 C CA . TYR A 1 86 ? 1.267 2.035 -12.132 1.00 91.62 86 TYR A CA 1
ATOM 604 C C . TYR A 1 86 ? 2.744 2.162 -12.478 1.00 91.62 86 TYR A C 1
ATOM 606 O O . TYR A 1 86 ? 3.560 1.382 -11.995 1.00 91.62 86 TYR A O 1
ATOM 614 N N . SER A 1 87 ? 3.092 3.131 -13.328 1.00 86.62 87 SER A N 1
ATOM 615 C CA . SER A 1 87 ? 4.481 3.379 -13.753 1.00 86.62 87 SER A CA 1
ATOM 616 C C . SER A 1 87 ? 5.210 2.114 -14.242 1.00 86.62 87 SER A C 1
ATOM 618 O O . SER A 1 87 ? 6.378 1.903 -13.931 1.00 86.62 87 SER A O 1
ATOM 620 N N . GLY A 1 88 ? 4.503 1.241 -14.969 1.00 90.75 88 GLY A N 1
ATOM 621 C CA . GLY A 1 88 ? 5.035 -0.033 -15.471 1.00 90.75 88 GLY A CA 1
ATOM 622 C C . GLY A 1 88 ? 4.978 -1.205 -14.483 1.00 90.75 88 GLY A C 1
ATOM 623 O O . GLY A 1 88 ? 5.265 -2.335 -14.869 1.00 90.75 88 GLY A O 1
ATOM 624 N N . VAL A 1 89 ? 4.559 -0.983 -13.235 1.00 93.69 89 VAL A N 1
ATOM 625 C CA . VAL A 1 89 ? 4.380 -2.043 -12.235 1.00 93.69 89 VAL A CA 1
ATOM 626 C C . VAL A 1 89 ? 2.936 -2.532 -12.239 1.00 93.69 89 VAL A C 1
ATOM 628 O O . VAL A 1 89 ? 2.010 -1.773 -11.954 1.00 93.69 89 VAL A O 1
ATOM 631 N N . VAL A 1 90 ? 2.743 -3.820 -12.530 1.00 96.81 90 VAL A N 1
ATOM 632 C CA . VAL A 1 90 ? 1.428 -4.471 -12.471 1.00 96.81 90 VAL A CA 1
ATOM 633 C C . VAL A 1 90 ? 1.083 -4.814 -11.023 1.00 96.81 90 VAL A C 1
ATOM 635 O O . VAL A 1 90 ? 1.842 -5.514 -10.342 1.00 96.81 90 VAL A O 1
ATOM 638 N N . VAL A 1 91 ? -0.087 -4.365 -10.572 1.00 97.31 91 VAL A N 1
ATOM 639 C CA . VAL A 1 91 ? -0.625 -4.632 -9.239 1.00 97.31 91 VAL A CA 1
ATOM 640 C C . VAL A 1 91 ? -2.029 -5.222 -9.298 1.00 97.31 91 VAL A C 1
ATOM 642 O O . VAL A 1 91 ? -2.803 -4.959 -10.220 1.00 97.31 91 VAL A O 1
ATOM 645 N N . TYR A 1 92 ? -2.351 -6.003 -8.275 1.00 97.00 92 TYR A N 1
ATOM 646 C CA . TYR A 1 92 ? -3.720 -6.298 -7.887 1.00 97.00 92 TYR A CA 1
ATOM 647 C C . TYR A 1 92 ? -4.143 -5.284 -6.833 1.00 97.00 92 TYR A C 1
ATOM 649 O O . TYR A 1 92 ? -3.420 -5.076 -5.861 1.00 97.00 92 TYR A O 1
ATOM 657 N N . GLU A 1 93 ? -5.284 -4.651 -7.030 1.00 95.31 93 GLU A N 1
ATOM 658 C CA . GLU A 1 93 ? -5.874 -3.690 -6.114 1.00 95.31 93 GLU A CA 1
ATOM 659 C C . GLU A 1 93 ? -7.208 -4.236 -5.608 1.00 95.31 93 GLU A C 1
ATOM 661 O O . GLU A 1 93 ? -8.050 -4.638 -6.402 1.00 95.31 93 GLU A O 1
ATOM 666 N N . MET A 1 94 ? -7.410 -4.217 -4.297 1.00 94.81 94 MET A N 1
ATOM 667 C CA . MET A 1 94 ? -8.697 -4.498 -3.668 1.00 94.81 94 MET A CA 1
ATOM 668 C C . MET A 1 94 ? -9.113 -3.299 -2.826 1.00 94.81 94 MET A C 1
ATOM 670 O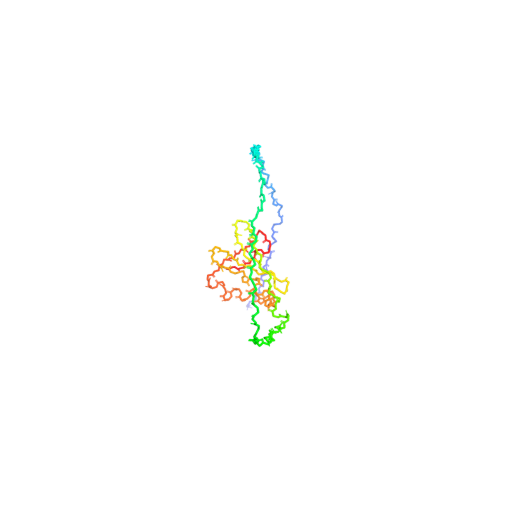 O . MET A 1 94 ? -8.282 -2.686 -2.151 1.00 94.81 94 MET A O 1
ATOM 674 N N . ILE A 1 95 ? -10.397 -2.959 -2.854 1.00 93.56 95 ILE A N 1
ATOM 675 C CA . ILE A 1 95 ? -10.960 -1.961 -1.947 1.00 93.56 95 ILE A CA 1
ATOM 676 C C . ILE A 1 95 ? -11.608 -2.700 -0.783 1.00 93.56 95 ILE A C 1
AT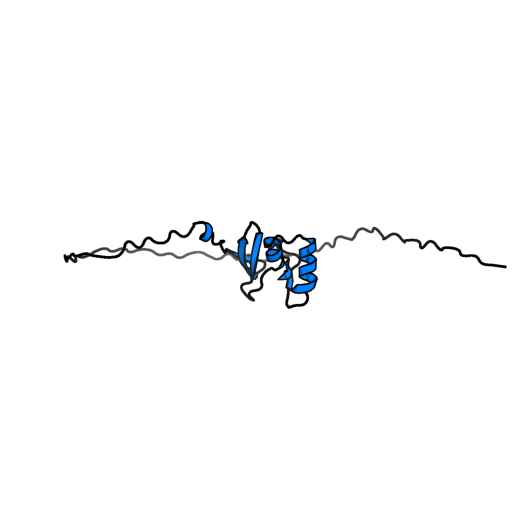OM 678 O O . ILE A 1 95 ? -12.486 -3.534 -0.974 1.00 93.56 95 ILE A O 1
ATOM 682 N N . THR A 1 96 ? -11.192 -2.389 0.439 1.00 90.19 96 THR A N 1
ATOM 683 C CA . THR A 1 96 ? -11.777 -2.949 1.661 1.00 90.19 96 THR A CA 1
ATOM 684 C C . THR A 1 96 ? -12.018 -1.821 2.641 1.00 90.19 96 THR A C 1
ATOM 686 O O . THR A 1 96 ? -11.141 -0.990 2.853 1.00 90.19 96 THR A O 1
ATOM 689 N N . ARG A 1 97 ? -13.239 -1.725 3.183 1.00 88.44 97 ARG A N 1
ATOM 690 C CA . ARG A 1 97 ? -13.635 -0.641 4.107 1.00 88.44 97 ARG A CA 1
ATOM 691 C C . ARG A 1 97 ? -13.296 0.770 3.585 1.00 88.44 97 ARG A C 1
ATOM 693 O O . ARG A 1 97 ? -12.934 1.660 4.350 1.00 88.44 97 ARG A O 1
ATOM 700 N N . GLY A 1 98 ? -13.372 0.974 2.266 1.00 89.38 98 GLY A N 1
ATOM 701 C CA . GLY A 1 98 ? -13.025 2.245 1.614 1.00 89.38 98 GLY A CA 1
ATOM 702 C C . GLY A 1 98 ? -11.521 2.550 1.531 1.00 89.38 98 GLY A C 1
ATOM 703 O O . GLY A 1 98 ? -11.135 3.644 1.120 1.00 89.38 98 GLY A O 1
AT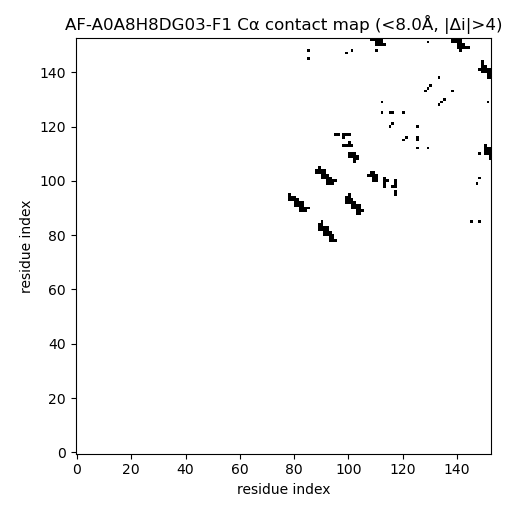OM 704 N N . VAL A 1 99 ? -10.656 1.602 1.893 1.00 93.12 99 VAL A N 1
ATOM 705 C CA . VAL A 1 99 ? -9.200 1.692 1.771 1.00 93.12 99 VAL A CA 1
ATOM 706 C C . VAL A 1 99 ? -8.737 0.759 0.661 1.00 93.12 99 VAL A C 1
ATOM 708 O O . VAL A 1 99 ? -9.073 -0.420 0.632 1.00 93.12 99 VAL A O 1
ATOM 711 N N . ALA A 1 100 ? -7.939 1.288 -0.261 1.00 93.50 100 ALA A N 1
ATOM 712 C CA . ALA A 1 100 ? -7.302 0.462 -1.272 1.00 93.50 100 ALA A CA 1
ATOM 713 C C . ALA A 1 100 ? -6.077 -0.247 -0.702 1.00 93.50 100 ALA A C 1
ATOM 715 O O . ALA A 1 100 ? -5.207 0.420 -0.137 1.00 93.50 100 ALA A O 1
ATOM 716 N N . VAL A 1 101 ? -6.010 -1.558 -0.908 1.00 96.38 101 VAL A N 1
ATOM 717 C CA . VAL A 1 101 ? -4.863 -2.415 -0.615 1.00 96.38 101 VAL A CA 1
ATOM 718 C C . VAL A 1 101 ? -4.333 -2.982 -1.928 1.00 96.38 101 VAL A C 1
ATOM 720 O O . VAL A 1 101 ? -5.093 -3.469 -2.762 1.00 96.38 101 VAL A O 1
ATOM 723 N N . MET A 1 102 ? -3.024 -2.894 -2.129 1.00 97.50 102 MET A N 1
ATOM 724 C CA . MET A 1 102 ? -2.354 -3.268 -3.364 1.00 97.50 102 MET A CA 1
ATOM 725 C C . MET A 1 102 ? -1.317 -4.360 -3.129 1.00 97.50 102 MET A C 1
ATOM 727 O O . MET A 1 102 ? -0.577 -4.339 -2.142 1.00 97.50 102 MET A O 1
ATOM 731 N N . ARG A 1 103 ? -1.221 -5.266 -4.102 1.00 97.81 103 ARG A N 1
ATOM 732 C CA . ARG A 1 103 ? -0.219 -6.325 -4.187 1.00 97.81 103 ARG A CA 1
ATOM 733 C C . ARG A 1 103 ? 0.502 -6.263 -5.526 1.00 97.81 103 ARG A C 1
ATOM 735 O O . ARG A 1 103 ? -0.148 -6.304 -6.567 1.00 97.81 103 ARG A O 1
ATOM 742 N N . ARG A 1 104 ? 1.831 -6.243 -5.534 1.00 97.62 104 ARG A N 1
ATOM 743 C CA . ARG A 1 104 ? 2.621 -6.343 -6.769 1.00 97.62 104 ARG A CA 1
ATOM 744 C C . ARG A 1 104 ? 2.579 -7.754 -7.337 1.00 97.62 104 ARG A C 1
ATOM 746 O O . ARG A 1 104 ? 2.711 -8.737 -6.612 1.00 97.62 104 ARG A O 1
ATOM 753 N N . ARG A 1 105 ? 2.428 -7.862 -8.658 1.00 97.12 105 ARG A N 1
ATOM 754 C CA . ARG A 1 105 ? 2.387 -9.160 -9.345 1.00 97.12 105 ARG A CA 1
ATOM 755 C C . ARG A 1 105 ? 3.765 -9.821 -9.456 1.00 97.12 105 ARG A C 1
ATOM 757 O O . ARG A 1 105 ? 3.832 -11.043 -9.441 1.00 97.12 105 ARG A O 1
ATOM 764 N N . ALA A 1 106 ? 4.831 -9.028 -9.590 1.00 95.94 106 ALA A N 1
ATOM 765 C CA . ALA A 1 106 ? 6.174 -9.522 -9.906 1.00 95.94 106 ALA A CA 1
ATOM 766 C C . ALA A 1 106 ? 6.861 -10.236 -8.729 1.00 95.94 106 ALA A C 1
ATOM 768 O O . ALA A 1 106 ? 7.435 -11.303 -8.909 1.00 95.94 106 ALA A O 1
ATOM 769 N N . ASP A 1 107 ? 6.782 -9.655 -7.534 1.00 95.62 107 ASP A N 1
ATOM 770 C CA . ASP A 1 107 ? 7.456 -10.124 -6.315 1.00 95.62 107 ASP A CA 1
ATOM 771 C C . ASP A 1 107 ? 6.477 -10.503 -5.192 1.00 95.62 107 ASP A C 1
ATOM 773 O O . ASP A 1 107 ? 6.874 -11.079 -4.182 1.00 95.62 107 ASP A O 1
ATOM 777 N N . GLY A 1 108 ? 5.185 -10.211 -5.365 1.00 95.25 108 GLY A N 1
ATOM 778 C CA . GLY A 1 108 ? 4.153 -10.506 -4.380 1.00 95.25 108 GLY A CA 1
ATOM 779 C C . GLY A 1 108 ? 4.109 -9.540 -3.197 1.00 95.25 108 GLY A C 1
ATOM 780 O O . GLY A 1 108 ? 3.368 -9.828 -2.257 1.00 95.25 108 GLY A O 1
ATOM 781 N N . TYR A 1 109 ? 4.853 -8.428 -3.233 1.00 96.62 109 TYR A N 1
ATOM 782 C CA . TYR A 1 109 ? 4.903 -7.459 -2.135 1.00 96.62 109 TYR A CA 1
ATOM 783 C C . TYR A 1 109 ? 3.551 -6.779 -1.933 1.00 96.62 109 TYR A C 1
ATOM 785 O O . TYR A 1 109 ? 2.799 -6.549 -2.885 1.00 96.62 109 TYR A O 1
ATOM 793 N N . LEU A 1 110 ? 3.256 -6.440 -0.682 1.00 97.56 110 LEU A N 1
ATOM 794 C CA . LEU A 1 110 ? 2.020 -5.790 -0.267 1.00 97.56 110 LEU A CA 1
ATOM 795 C C . LEU A 1 110 ? 2.342 -4.417 0.304 1.00 97.56 110 LEU A C 1
ATOM 797 O O . LEU A 1 110 ? 3.272 -4.275 1.089 1.00 97.56 110 LEU A O 1
ATOM 801 N N . ASN A 1 111 ? 1.530 -3.413 -0.010 1.00 97.62 111 ASN A N 1
ATOM 802 C CA . ASN A 1 111 ? 1.716 -2.097 0.588 1.00 97.62 111 ASN A CA 1
ATOM 803 C C . ASN A 1 111 ? 1.294 -2.121 2.069 1.00 97.62 111 ASN A C 1
ATOM 805 O O . ASN A 1 111 ? 0.117 -1.992 2.420 1.00 97.62 111 ASN A O 1
ATOM 809 N N . ALA A 1 112 ? 2.271 -2.248 2.961 1.00 97.62 112 ALA A N 1
ATOM 810 C CA . ALA A 1 112 ? 2.056 -2.309 4.398 1.00 97.62 112 ALA A CA 1
ATOM 811 C C . ALA A 1 112 ? 1.410 -1.028 4.949 1.00 97.62 112 ALA A C 1
ATOM 813 O O . ALA A 1 112 ? 0.632 -1.075 5.901 1.00 97.62 112 ALA A O 1
ATOM 814 N N . THR A 1 113 ? 1.666 0.132 4.332 1.00 97.38 113 THR A N 1
ATOM 815 C CA . THR A 1 113 ? 1.025 1.390 4.754 1.00 97.38 113 THR A CA 1
ATOM 816 C C . THR A 1 113 ? -0.487 1.347 4.543 1.00 97.38 113 THR A C 1
ATOM 818 O O . THR A 1 113 ? -1.239 1.846 5.383 1.00 97.38 113 THR A O 1
ATOM 821 N N . GLN A 1 114 ? -0.942 0.743 3.446 1.00 97.31 114 GLN A N 1
ATOM 822 C CA . GLN A 1 114 ? -2.362 0.553 3.159 1.00 97.31 114 GLN A CA 1
ATOM 823 C C . GLN A 1 114 ? -3.005 -0.452 4.117 1.00 97.31 114 GLN A C 1
ATOM 825 O O . GLN A 1 114 ? -4.057 -0.147 4.670 1.00 97.31 114 GLN A O 1
ATOM 830 N N . ILE A 1 115 ? -2.335 -1.573 4.401 1.00 97.19 115 ILE A N 1
ATOM 831 C CA . ILE A 1 115 ? -2.810 -2.573 5.373 1.00 97.19 115 ILE A CA 1
ATOM 832 C C . ILE A 1 115 ? -2.994 -1.941 6.757 1.00 97.19 115 ILE A C 1
ATOM 834 O O . ILE A 1 115 ? -4.027 -2.112 7.396 1.00 97.19 115 ILE A O 1
ATOM 838 N N . LEU A 1 116 ? -2.032 -1.133 7.212 1.00 97.56 116 LEU A N 1
ATOM 839 C CA . LEU A 1 116 ? -2.145 -0.439 8.497 1.00 97.56 116 LEU A CA 1
ATOM 840 C C . LEU A 1 116 ? -3.274 0.605 8.514 1.00 97.56 116 LEU A C 1
ATOM 842 O O . LEU A 1 116 ? -3.875 0.843 9.561 1.00 97.56 116 LEU A O 1
ATOM 846 N N . LYS A 1 117 ? -3.560 1.256 7.377 1.00 96.25 117 LYS A N 1
ATOM 847 C CA . LYS A 1 117 ? -4.709 2.167 7.250 1.00 96.25 117 LYS A CA 1
ATOM 848 C C . LYS A 1 117 ? -6.029 1.405 7.316 1.00 96.25 117 LYS A C 1
ATOM 850 O O . LYS A 1 117 ? -6.933 1.856 8.009 1.00 96.25 117 LYS A O 1
ATOM 855 N N . ASP A 1 118 ? -6.118 0.280 6.617 1.00 96.19 118 ASP A N 1
ATOM 856 C CA . ASP A 1 118 ? -7.297 -0.585 6.598 1.00 96.19 118 ASP A CA 1
ATOM 857 C C . ASP A 1 118 ? -7.563 -1.227 7.976 1.00 96.19 118 ASP A C 1
ATOM 859 O O . ASP A 1 118 ? -8.708 -1.335 8.404 1.00 96.19 118 ASP A O 1
ATOM 863 N N . ALA A 1 119 ? -6.510 -1.522 8.743 1.00 96.25 119 ALA A N 1
ATOM 864 C CA . ALA A 1 119 ? -6.603 -1.962 10.138 1.00 96.25 119 ALA A CA 1
ATOM 865 C C . ALA A 1 119 ? -6.994 -0.844 11.134 1.00 96.25 119 ALA A C 1
ATOM 867 O O . ALA A 1 119 ? -7.023 -1.078 12.342 1.00 96.25 119 ALA A O 1
ATOM 868 N N . GLY A 1 120 ? -7.247 0.385 10.669 1.00 96.19 120 GLY A N 1
ATOM 869 C CA . GLY A 1 120 ? -7.653 1.505 11.524 1.00 96.19 120 GLY A CA 1
ATOM 870 C C . GLY A 1 120 ? -6.533 2.086 12.396 1.00 96.19 120 GLY A C 1
ATOM 871 O O . GLY A 1 120 ? -6.798 2.851 13.323 1.00 96.19 120 GLY A O 1
ATOM 872 N N . VAL A 1 121 ? -5.265 1.766 12.120 1.00 97.25 121 VAL A N 1
ATOM 873 C CA . VAL A 1 121 ? -4.140 2.286 12.904 1.00 97.25 121 VAL A CA 1
ATOM 874 C C . VAL A 1 121 ? -3.948 3.770 12.604 1.00 97.25 121 VAL A C 1
ATOM 876 O O . VAL A 1 121 ? -3.775 4.177 11.455 1.00 97.25 121 VAL A O 1
ATOM 879 N N . GLU A 1 122 ? -3.917 4.601 13.642 1.00 96.88 122 GLU A N 1
ATOM 880 C CA . GLU A 1 122 ? -3.728 6.050 13.522 1.00 96.88 122 GLU A CA 1
ATOM 881 C C . GLU A 1 122 ? -2.346 6.425 12.967 1.00 96.88 122 GLU A C 1
ATOM 883 O O . GLU A 1 122 ? -1.347 5.748 13.213 1.00 96.88 122 GLU A O 1
ATOM 888 N N . LYS A 1 123 ? -2.256 7.570 12.277 1.00 94.12 123 LYS A N 1
ATOM 889 C CA . LYS A 1 123 ? -1.049 8.017 11.553 1.00 94.12 123 LYS A CA 1
ATOM 890 C C . LYS A 1 123 ? 0.245 7.920 12.372 1.00 94.12 123 LYS A C 1
ATOM 892 O O . LYS A 1 123 ? 1.209 7.341 11.885 1.00 94.12 123 LYS A O 1
ATOM 897 N N . GLY A 1 124 ? 0.263 8.435 13.604 1.00 96.06 124 GLY A N 1
ATOM 898 C CA . GLY A 1 124 ? 1.464 8.409 14.451 1.00 96.06 124 GLY A CA 1
ATOM 899 C C . GLY A 1 124 ? 1.882 6.999 14.885 1.00 96.06 124 GLY A C 1
ATOM 900 O O . GLY A 1 124 ? 3.073 6.712 14.989 1.00 96.06 124 GLY A O 1
ATOM 901 N N . LYS A 1 125 ? 0.915 6.097 15.093 1.00 97.56 125 LYS A N 1
ATOM 902 C CA . LYS A 1 125 ? 1.179 4.688 15.420 1.00 97.56 125 LYS A CA 1
ATOM 903 C C . LYS A 1 125 ? 1.686 3.922 14.197 1.00 97.56 125 LYS A C 1
ATOM 905 O O . LYS A 1 125 ? 2.621 3.143 14.339 1.00 97.56 125 LYS A O 1
ATOM 910 N N . ARG A 1 126 ? 1.151 4.201 12.999 1.00 98.06 126 ARG A N 1
ATOM 911 C CA . ARG A 1 126 ? 1.637 3.599 11.743 1.00 98.06 126 ARG A CA 1
ATOM 912 C C . ARG A 1 126 ? 3.119 3.875 11.524 1.00 98.06 126 ARG A C 1
ATOM 914 O O . ARG A 1 126 ? 3.855 2.939 11.252 1.00 98.06 126 ARG A O 1
ATOM 921 N N . THR A 1 127 ? 3.564 5.122 11.710 1.00 96.69 127 THR A N 1
ATOM 922 C CA . THR A 1 127 ? 4.989 5.479 11.588 1.00 96.69 127 THR A CA 1
ATOM 923 C C . THR A 1 127 ? 5.856 4.669 12.552 1.00 96.69 127 THR A C 1
ATOM 925 O O . THR A 1 127 ? 6.840 4.081 12.122 1.00 96.69 127 THR A O 1
ATOM 928 N N . LYS A 1 128 ? 5.449 4.545 13.823 1.00 97.69 128 LYS A N 1
ATOM 929 C CA . LYS A 1 128 ? 6.197 3.757 14.817 1.00 97.69 128 LYS A CA 1
ATOM 930 C C . LYS A 1 128 ? 6.273 2.269 14.467 1.00 97.69 128 LYS A C 1
ATOM 932 O O . LYS A 1 128 ? 7.322 1.669 14.661 1.00 97.69 128 LYS A O 1
ATOM 937 N N . ILE A 1 129 ? 5.180 1.679 13.978 1.00 97.75 129 ILE A N 1
ATOM 938 C CA . ILE A 1 129 ? 5.149 0.267 13.559 1.00 97.75 129 ILE A CA 1
ATOM 939 C C . ILE A 1 129 ? 6.046 0.057 12.337 1.00 97.75 129 ILE A C 1
ATOM 941 O O . ILE A 1 129 ? 6.838 -0.878 12.316 1.00 97.75 129 ILE A O 1
ATOM 945 N N . LEU A 1 130 ? 5.969 0.949 11.346 1.00 96.94 130 LEU A N 1
ATOM 946 C CA . LEU A 1 130 ? 6.813 0.880 10.154 1.00 96.94 130 LEU A CA 1
ATOM 947 C C . LEU A 1 130 ? 8.299 0.938 10.523 1.00 96.94 130 LEU A C 1
ATOM 949 O O . LEU A 1 130 ? 9.064 0.093 10.079 1.00 96.94 130 LEU A O 1
ATOM 953 N N . GLU A 1 131 ? 8.693 1.884 11.375 1.00 96.56 131 GLU A N 1
ATOM 954 C CA . GLU A 1 131 ? 10.087 2.060 11.794 1.00 96.56 131 GLU A CA 1
ATOM 955 C C . GLU A 1 131 ? 10.622 0.903 12.642 1.00 96.56 131 GLU A C 1
ATOM 957 O O . GLU A 1 131 ? 11.772 0.511 12.463 1.00 96.56 131 GLU A O 1
ATOM 962 N N . LYS A 1 132 ? 9.811 0.364 13.562 1.00 97.12 132 LYS A N 1
ATOM 963 C CA . LYS A 1 132 ? 10.255 -0.682 14.494 1.00 97.12 132 LYS A CA 1
ATOM 964 C C . LYS A 1 132 ? 10.197 -2.092 13.920 1.00 97.12 132 LYS A C 1
ATOM 966 O O . LYS A 1 132 ? 11.102 -2.870 14.186 1.00 97.12 132 LYS A O 1
ATOM 971 N N . GLU A 1 133 ? 9.150 -2.418 13.168 1.00 96.56 133 GLU A N 1
ATOM 972 C CA . GLU A 1 133 ? 8.866 -3.804 12.773 1.00 96.56 133 GLU A CA 1
ATOM 973 C C . GLU A 1 133 ? 9.180 -4.061 11.297 1.00 96.56 133 GLU A C 1
ATOM 975 O O . GLU A 1 133 ? 9.708 -5.111 10.943 1.00 96.56 133 GLU A O 1
ATOM 980 N N . ILE A 1 134 ? 8.874 -3.104 10.415 1.00 96.75 134 ILE A N 1
ATOM 981 C CA . ILE A 1 134 ? 8.939 -3.329 8.962 1.00 96.75 134 ILE A CA 1
ATOM 982 C C . ILE A 1 134 ? 10.287 -2.881 8.394 1.00 96.75 134 ILE A C 1
ATOM 984 O O . ILE A 1 134 ? 10.916 -3.625 7.646 1.00 96.75 134 ILE A O 1
ATOM 988 N N . HIS A 1 135 ? 10.777 -1.701 8.782 1.00 96.69 135 HIS A N 1
ATOM 989 C CA . HIS A 1 135 ? 12.031 -1.149 8.261 1.00 96.69 135 HIS A CA 1
ATOM 990 C C . HIS A 1 135 ? 13.278 -1.928 8.705 1.00 96.69 135 HIS A C 1
ATOM 992 O O . HIS A 1 135 ? 14.343 -1.789 8.111 1.00 96.69 135 HIS A O 1
ATOM 998 N N . VAL A 1 136 ? 13.153 -2.761 9.740 1.00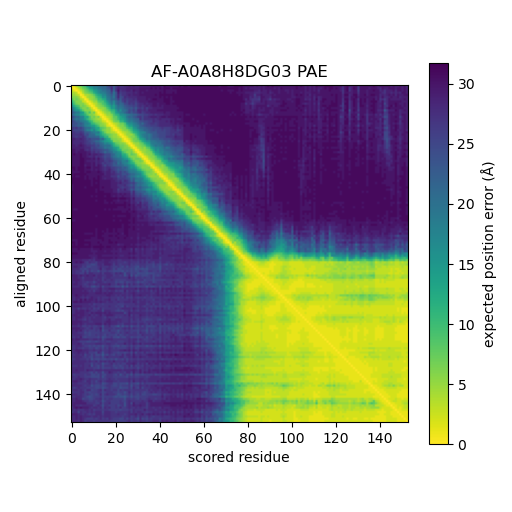 96.00 136 VAL A N 1
ATOM 999 C CA . VAL A 1 136 ? 14.220 -3.666 10.187 1.00 96.00 136 VAL A CA 1
ATOM 1000 C C . VAL A 1 136 ? 14.371 -4.861 9.232 1.00 96.00 136 VAL A C 1
ATOM 1002 O O . VAL A 1 136 ? 15.452 -5.437 9.127 1.00 96.00 136 VAL A O 1
ATOM 1005 N N . GLY A 1 137 ? 13.300 -5.229 8.520 1.00 95.06 137 GLY A N 1
ATOM 1006 C CA . GLY A 1 137 ? 13.264 -6.345 7.577 1.00 95.06 137 GLY A CA 1
ATOM 1007 C C . GLY A 1 137 ? 13.422 -5.932 6.112 1.00 95.06 137 GLY A C 1
ATOM 1008 O O . GLY A 1 137 ? 13.808 -4.811 5.779 1.00 95.06 137 GLY A O 1
ATOM 1009 N N . ARG A 1 138 ? 13.101 -6.861 5.203 1.00 96.44 138 ARG A N 1
ATOM 1010 C CA . ARG A 1 138 ? 13.029 -6.576 3.763 1.00 96.44 138 ARG A CA 1
ATOM 1011 C C . ARG A 1 138 ? 11.809 -5.711 3.486 1.00 96.44 138 ARG A C 1
ATOM 1013 O O . ARG A 1 138 ? 10.694 -6.133 3.765 1.00 96.44 138 ARG A O 1
ATOM 1020 N N . HIS A 1 139 ? 12.050 -4.534 2.933 1.00 96.94 139 HIS A N 1
ATOM 1021 C CA . HIS A 1 139 ? 11.009 -3.586 2.578 1.00 96.94 139 HIS A CA 1
ATOM 1022 C C . HIS A 1 139 ? 11.514 -2.655 1.475 1.00 96.94 139 HIS A C 1
ATOM 1024 O O . HIS A 1 139 ? 12.720 -2.493 1.277 1.00 96.94 139 HIS A O 1
ATOM 1030 N N . GLU A 1 140 ? 10.587 -2.013 0.783 1.00 96.75 140 GLU A N 1
ATOM 1031 C CA . GLU A 1 140 ? 10.859 -0.974 -0.197 1.00 96.75 140 GLU A CA 1
ATOM 1032 C C . GLU A 1 140 ? 10.015 0.254 0.123 1.00 96.75 140 GLU A C 1
ATOM 1034 O O . GLU A 1 140 ? 8.789 0.202 0.210 1.00 96.75 140 GLU A O 1
ATOM 1039 N N . LYS A 1 141 ? 10.672 1.398 0.300 1.00 96.25 141 LYS A N 1
ATOM 1040 C CA . LYS A 1 141 ? 9.975 2.648 0.583 1.00 96.25 141 LYS A CA 1
ATOM 1041 C C . LYS A 1 141 ? 9.777 3.436 -0.707 1.00 96.25 141 LYS A C 1
ATOM 1043 O O . LYS A 1 141 ? 10.722 4.015 -1.234 1.00 96.25 141 LYS A O 1
ATOM 1048 N N . ILE A 1 142 ? 8.534 3.518 -1.168 1.00 95.75 142 ILE A N 1
ATOM 1049 C CA . ILE A 1 142 ? 8.157 4.279 -2.360 1.00 95.75 142 ILE A CA 1
ATOM 1050 C C . ILE A 1 142 ? 7.602 5.637 -1.928 1.00 95.75 142 ILE A C 1
ATOM 1052 O O . ILE A 1 142 ? 6.537 5.730 -1.311 1.00 95.75 142 ILE A O 1
ATOM 1056 N N . GLN A 1 143 ? 8.333 6.704 -2.253 1.00 95.12 143 GLN A N 1
ATOM 1057 C CA . GLN A 1 143 ? 7.950 8.093 -1.990 1.00 95.12 143 GLN A CA 1
ATOM 1058 C C . GLN A 1 143 ? 7.945 8.870 -3.316 1.00 95.12 143 GLN A C 1
ATOM 1060 O O . GLN A 1 143 ? 8.933 8.843 -4.041 1.00 95.12 143 GLN A O 1
ATOM 1065 N N . GLY A 1 144 ? 6.849 9.566 -3.635 1.00 91.00 144 GLY A N 1
ATOM 1066 C CA . GLY A 1 144 ? 6.675 10.255 -4.924 1.00 91.00 144 GLY A CA 1
ATOM 1067 C C . GLY A 1 144 ? 5.871 9.450 -5.956 1.00 91.00 144 GLY A C 1
ATOM 1068 O O . GLY A 1 144 ? 5.501 8.301 -5.726 1.00 91.00 144 GLY A O 1
ATOM 1069 N N . GLY A 1 145 ? 5.509 10.084 -7.075 1.00 91.69 145 GLY A N 1
ATOM 1070 C CA . GLY A 1 145 ? 4.650 9.478 -8.104 1.00 91.69 145 GLY A CA 1
ATOM 1071 C C . GLY A 1 145 ? 3.172 9.372 -7.698 1.00 91.69 145 GLY A C 1
ATOM 1072 O O . GLY A 1 145 ? 2.676 10.183 -6.915 1.00 91.69 145 GLY A O 1
ATOM 1073 N N . TYR A 1 146 ? 2.455 8.377 -8.238 1.00 91.44 146 TYR A N 1
ATOM 1074 C CA . TYR A 1 146 ? 1.012 8.207 -8.024 1.00 91.44 146 TYR A CA 1
ATOM 1075 C C . TYR A 1 146 ? 0.674 7.950 -6.547 1.00 91.44 146 TYR A C 1
ATOM 1077 O O . TYR A 1 146 ? 1.067 6.936 -5.973 1.00 91.44 146 TYR A O 1
ATOM 1085 N N . GLY A 1 147 ? -0.089 8.859 -5.931 1.00 92.00 147 GLY A N 1
ATOM 1086 C CA . GLY A 1 147 ? -0.277 8.907 -4.475 1.00 92.00 147 GLY A CA 1
ATOM 1087 C C . GLY A 1 147 ? -0.837 7.631 -3.841 1.00 92.00 147 GLY A C 1
ATOM 1088 O O . GLY A 1 147 ? -0.467 7.296 -2.720 1.00 92.00 147 GLY A O 1
ATOM 1089 N N . LYS A 1 148 ? -1.685 6.880 -4.553 1.00 92.62 148 LYS A N 1
ATOM 1090 C CA . LYS A 1 148 ? -2.266 5.628 -4.042 1.00 92.62 148 LYS A CA 1
ATOM 1091 C C . LYS A 1 148 ? -1.227 4.513 -3.916 1.00 92.62 148 LYS A C 1
ATOM 1093 O O . LYS A 1 148 ? -1.325 3.714 -2.998 1.00 92.62 148 LYS A O 1
ATOM 1098 N N . TYR A 1 149 ? -0.235 4.490 -4.805 1.00 95.31 149 TYR A N 1
ATOM 1099 C CA . TYR A 1 149 ? 0.818 3.474 -4.860 1.00 95.31 149 TYR A CA 1
ATOM 1100 C C . TYR A 1 149 ? 1.968 3.751 -3.867 1.00 95.31 149 TYR A C 1
ATOM 1102 O O . TYR A 1 149 ? 2.762 2.865 -3.559 1.00 95.31 149 TYR A O 1
ATOM 1110 N N . GLN A 1 150 ? 2.049 4.966 -3.318 1.00 96.12 150 GLN A N 1
ATOM 1111 C CA . GLN A 1 150 ? 3.066 5.336 -2.330 1.00 96.12 150 GLN A CA 1
ATOM 1112 C C . GLN A 1 150 ? 2.919 4.561 -1.015 1.00 96.12 150 GLN A C 1
ATOM 1114 O O . GLN A 1 150 ? 1.817 4.195 -0.594 1.00 96.12 150 GLN A O 1
ATOM 1119 N N . GLY A 1 151 ? 4.041 4.363 -0.328 1.00 96.44 151 GLY A N 1
ATOM 1120 C CA . GLY A 1 151 ? 4.095 3.698 0.970 1.00 96.44 151 GLY A CA 1
ATOM 1121 C C . GLY A 1 151 ? 5.299 2.777 1.107 1.00 96.44 151 GLY A C 1
ATOM 1122 O O . GLY A 1 151 ? 6.173 2.728 0.244 1.00 96.44 151 GLY A O 1
ATOM 1123 N N . THR A 1 152 ? 5.332 2.060 2.223 1.00 97.75 152 THR A N 1
ATOM 1124 C CA . THR A 1 152 ? 6.267 0.952 2.441 1.00 97.75 152 THR A CA 1
ATOM 1125 C C . THR A 1 152 ? 5.651 -0.336 1.903 1.00 97.75 152 THR A C 1
ATOM 1127 O O . THR A 1 152 ? 4.524 -0.667 2.282 1.00 97.75 152 THR A O 1
ATOM 1130 N N . TRP A 1 153 ? 6.390 -1.016 1.034 1.00 97.38 153 TRP A N 1
ATOM 1131 C CA . TRP A 1 153 ? 6.080 -2.297 0.400 1.00 97.38 153 TRP A CA 1
ATOM 1132 C C . TRP A 1 153 ? 6.967 -3.410 0.943 1.00 97.38 153 TRP A C 1
ATOM 1134 O O . TRP A 1 153 ? 8.105 -3.092 1.359 1.00 97.38 153 TRP A O 1
#

Solvent-accessible surface area (backbone atoms only — not comparable to full-atom values): 10822 Å² total; per-residue (Å²): 139,90,82,92,82,85,82,78,80,79,80,79,81,80,81,86,88,71,88,80,81,82,85,84,81,89,84,83,84,89,77,83,89,82,82,87,82,82,87,88,86,87,86,92,89,88,88,86,92,88,82,90,82,91,82,90,81,86,80,85,84,89,75,78,86,73,76,70,80,79,68,64,69,82,81,64,74,68,67,63,75,43,80,50,72,56,98,87,44,50,28,40,37,31,56,48,97,90,34,67,37,44,31,35,68,89,82,63,45,45,35,50,51,36,51,39,51,60,71,67,48,51,72,75,56,43,54,53,48,41,60,67,64,42,64,75,51,91,61,46,81,44,79,71,81,64,75,85,79,40,34,41,51

Nearest PDB structures (foldseek):
  4ux5-assembly1_B  TM=9.541E-01  e=8.079E-09  Pyricularia oryzae
  1mb1-assembly1_A  TM=9.690E-01  e=7.935E-08  Saccharomyces cerevisiae
  1l3g-assembly1_A  TM=7.539E-01  e=1.672E-05  Saccharomyces cerevisiae
  8vl4-assembly1_A  TM=3.801E-01  e=2.371E-01  synthetic construct

pLDDT: mean 73.34, std 22.05, range [37.22, 98.06]

Organism: NCBI:txid278681

=== Feature glossary ===
The record interleaves many kinds of information about one protein. Here is each kind framed as the question it answers.

Q: Are the domains correctly placed relative to each other?
A: Predicted aligned error is AlphaFold's pairwise confidence. Unlike pLDDT (per-residue), PAE is per-residue-pair and captures whether two parts of the structure are correctly placed relative to each other. Units are ångströms of expected positional error.

Q: Which residues are in helices, strands, or loops?
A: Eight-state secondary structure (DSSP): H is the canonical α-helix, G the tighter 3₁₀-helix, I the wider π-helix; E/B are β-structure, T and S are turns and bends, and '-' is everything else. DSSP derives these from the pattern of main-chain N–H···O=C hydrogen bonds, not from the sequence.

Q: What if only a Cα trace is available?
A: P-SEA three-state annotation labels each residue as helix, strand, or coil based purely on the geometry of the Cα trace. It serves as a fallback when the full backbone (and thus DSSP) is unavailable.

Q: What are the backbone torsion angles?
A: φ (phi) and ψ (psi) are the two rotatable backbone dihedrals per residue: φ is the C(i-1)–N–Cα–C torsion, ψ is the N–Cα–C–N(i+1) torsion, both in degrees on (−180°, 180°]. α-helical residues cluster near (−60°, −45°); β-strand residues near (−120°, +130°). A Ramachandran plot is simply a scatter of (φ, ψ) for every residue.

Q: What known structures does this most resemble?
A: Structural nearest neighbors (via Foldseek easy-search vs the PDB). Reported per hit: target PDB id, E-value, and alignment TM-score. A TM-score above ~0.5 is the conventional threshold for 'same fold'.

Q: What family and function is it annotated with?
A: Database cross-references. InterPro integrates a dozen domain/family signature databases into unified entries with residue-range hits. GO terms attach function/process/location labels with evidence codes. CATH codes position the fold in a four-level structural taxonomy. Organism is the NCBI-taxonomy species name.

Q: Which residues are buried vs exposed?
A: Solvent accessibility: the surface area of each residue that a 1.4 Å water probe can touch, in Å². When only backbone atoms are present the absolute values are lower than full-atom SASA (side chains contribute most of the area) and are flagged as backbone-only.

Q: What do the diagnostic plots show?
A: Three diagnostic plots accompany the record. The Cα contact map visualizes the tertiary structure as a 2D adjacency matrix (8 Å cutoff, sequence-local contacts suppressed). The Ramachandran plot shows the distribution of backbone (φ, ψ) torsions, with points in the α and β basins reflecting secondary structure content. The PAE plot shows AlphaFold's inter-residue confidence as a color matrix.

Q: What is the amino-acid chain?
A: The amino-acid sequence is the protein's primary structure: the linear order of residues from the N-terminus to the C-terminus, written in one-letter code. Everything else here — the 3D coordinates, the secondary structure, the domain annotations — is ultimately a consequence of this string.

Q: What do the rendered images show?
A: The six renders are orthographic views along the three Cartesian axes in both directions. Representation (cartoon, sticks, or surface) and color scheme (sequence-rainbow or by-chain) vary across proteins so the training set covers all the common visualization conventions.

Q: Where is each backbone atom in 3D?
A: The mmCIF table is the protein's shape written out atom by atom. For each backbone N, Cα, C, and carbonyl O, it records an (x, y, z) coordinate triple in Å plus the residue type, chain letter, and residue number.

Q: How mobile is each atom in the crystal?
A: For experimental (PDB) structures, the B-factor (temperature factor) quantifies the positional spread of each atom in the crystal — a combination of thermal vibration and static disorder — in units of Å². High B-factors mark flexible loops or poorly resolved regions; low B-factors mark the rigid, well-ordered core.

Q: How big and how compact is the whole molecule?
A: Three whole-structure scalars: the radius of gyration (RMS distance of Cα from centroid, in Å), the count of Cα–Cα contacts (pairs closer than 8 Å and separated by more than four residues in sequence — i.e. tertiary, not local, contacts), and the bounding-box dimensions. Together they distinguish compact globular folds from extended fibres or disordered chains.

Q: What does the local fold look like, residue by residue?
A: A 3Di character summarizes, for each residue, the relative orientation of the Cα frame of its nearest spatial neighbor. Because it encodes fold topology rather than chemistry, 3Di alignments detect remote structural similarity that sequence alignment misses.

Q: How confident is the AlphaFold model at each residue?
A: For AlphaFold models, the B-factor field carries pLDDT — the model's own estimate of local accuracy on a 0–100 scale. Regions with pLDDT<50 should be treated as essentially unmodeled; they often correspond to intrinsically disordered segments.